Protein AF-A0A0D0R7M7-F1 (afdb_monomer_lite)

Structure (mmCIF, N/CA/C/O backbone):
data_AF-A0A0D0R7M7-F1
#
_entry.id   AF-A0A0D0R7M7-F1
#
loop_
_atom_site.group_PDB
_atom_site.id
_atom_site.type_symbol
_atom_site.label_atom_id
_at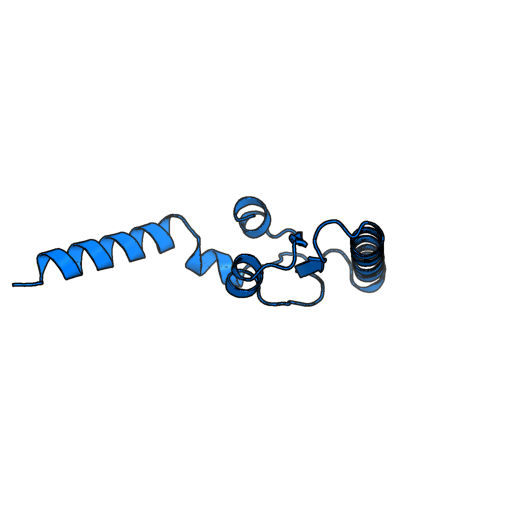om_site.label_alt_id
_atom_site.label_comp_id
_atom_site.label_asym_id
_atom_site.label_entity_id
_atom_site.label_seq_id
_atom_site.pdbx_PDB_ins_code
_atom_site.Cartn_x
_atom_site.Cartn_y
_atom_site.Cartn_z
_atom_site.occupancy
_atom_site.B_iso_or_equiv
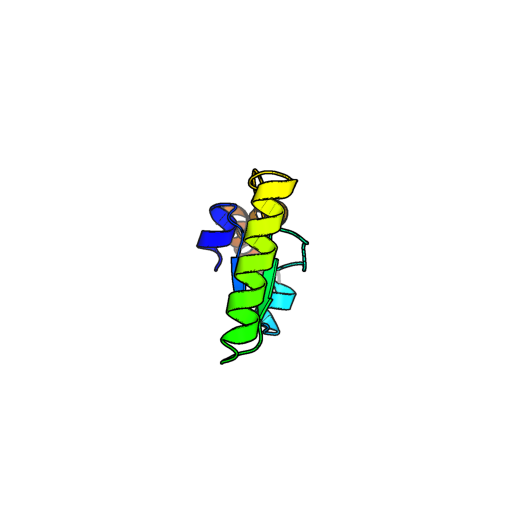_atom_site.auth_seq_id
_atom_site.auth_comp_id
_atom_site.auth_asym_id
_atom_site.auth_atom_id
_atom_site.pdbx_PDB_model_num
ATOM 1 N N . MET A 1 1 ? 0.351 -5.768 3.022 1.00 84.38 1 MET A N 1
ATOM 2 C CA . MET A 1 1 ? 0.049 -4.505 2.308 1.00 84.38 1 MET A CA 1
ATOM 3 C C . MET A 1 1 ? 0.455 -3.311 3.156 1.00 84.38 1 MET A C 1
ATOM 5 O O . MET A 1 1 ? 1.357 -2.592 2.756 1.00 84.38 1 MET A O 1
ATOM 9 N N . PHE A 1 2 ? -0.109 -3.158 4.358 1.00 88.62 2 PHE A N 1
ATOM 10 C CA . PHE A 1 2 ? 0.221 -2.061 5.277 1.00 88.62 2 PHE A CA 1
ATOM 11 C C . PHE A 1 2 ? 1.722 -1.899 5.568 1.00 88.62 2 PHE A C 1
ATOM 13 O O . PHE A 1 2 ? 2.196 -0.775 5.623 1.00 88.62 2 PHE A O 1
ATOM 20 N N . GLN A 1 3 ? 2.504 -2.985 5.650 1.00 88.19 3 GLN A N 1
ATOM 21 C CA . GLN A 1 3 ? 3.962 -2.875 5.823 1.00 88.19 3 GLN A CA 1
ATOM 22 C C . GLN A 1 3 ? 4.668 -2.260 4.603 1.00 88.19 3 GLN A C 1
ATOM 24 O O . GLN A 1 3 ? 5.638 -1.529 4.757 1.00 88.19 3 GLN A O 1
ATOM 29 N N . ILE A 1 4 ? 4.186 -2.547 3.388 1.00 89.25 4 ILE A N 1
ATOM 30 C CA . ILE A 1 4 ? 4.737 -1.991 2.139 1.00 89.25 4 ILE A CA 1
ATOM 31 C C . ILE A 1 4 ? 4.427 -0.491 2.069 1.00 89.25 4 ILE A C 1
ATOM 33 O O . ILE A 1 4 ? 5.314 0.300 1.751 1.00 89.25 4 ILE A O 1
ATOM 37 N N . ILE A 1 5 ? 3.196 -0.121 2.441 1.00 88.56 5 ILE A N 1
ATOM 38 C CA . ILE A 1 5 ? 2.736 1.268 2.564 1.00 88.56 5 ILE A CA 1
ATOM 39 C C . ILE A 1 5 ? 3.586 2.021 3.595 1.00 88.56 5 ILE A C 1
ATOM 41 O O . ILE A 1 5 ? 4.164 3.052 3.269 1.00 88.56 5 ILE A O 1
ATOM 45 N N . ALA A 1 6 ? 3.748 1.467 4.801 1.00 87.62 6 ALA A N 1
ATOM 46 C CA . ALA A 1 6 ? 4.549 2.068 5.869 1.00 87.62 6 ALA A CA 1
ATOM 47 C C . ALA A 1 6 ? 6.030 2.226 5.483 1.00 87.62 6 ALA A C 1
ATOM 49 O O . ALA A 1 6 ? 6.675 3.200 5.863 1.00 87.62 6 ALA A O 1
ATOM 50 N N . ALA A 1 7 ? 6.566 1.299 4.683 1.00 88.31 7 ALA A N 1
ATOM 51 C CA . ALA A 1 7 ? 7.916 1.390 4.130 1.00 88.31 7 ALA A CA 1
ATOM 52 C C . ALA A 1 7 ? 8.048 2.419 2.988 1.00 88.31 7 ALA A C 1
ATOM 54 O O . ALA A 1 7 ? 9.141 2.596 2.451 1.00 88.31 7 ALA A O 1
ATOM 55 N N . GLY A 1 8 ? 6.954 3.070 2.582 1.00 89.12 8 GLY A N 1
ATOM 56 C CA . GLY A 1 8 ? 6.936 4.077 1.526 1.00 89.12 8 GLY A CA 1
ATOM 57 C C . GLY A 1 8 ? 7.276 3.529 0.142 1.00 89.12 8 GLY A C 1
ATOM 58 O O . GLY A 1 8 ? 7.780 4.271 -0.703 1.00 89.12 8 GLY A O 1
ATOM 59 N N . ARG A 1 9 ? 7.054 2.229 -0.091 1.00 89.94 9 ARG A N 1
ATOM 60 C CA . ARG A 1 9 ? 7.445 1.549 -1.331 1.00 89.94 9 ARG A CA 1
ATOM 61 C C . ARG A 1 9 ? 6.294 1.513 -2.338 1.00 89.94 9 ARG A C 1
ATOM 63 O O . ARG A 1 9 ? 5.151 1.347 -1.921 1.00 89.94 9 ARG A O 1
ATOM 70 N N . PRO A 1 10 ? 6.584 1.593 -3.650 1.00 92.00 10 PRO A N 1
ATOM 71 C CA . PRO A 1 10 ? 5.583 1.334 -4.677 1.00 92.00 10 PRO A CA 1
ATOM 72 C C . PRO A 1 10 ? 5.072 -0.108 -4.580 1.00 92.00 10 PRO A C 1
ATOM 74 O O . PRO A 1 10 ? 5.816 -1.017 -4.193 1.00 92.00 10 PRO A O 1
ATOM 77 N N . VAL A 1 11 ? 3.815 -0.327 -4.966 1.00 92.56 11 VAL A N 1
ATOM 78 C CA . VAL A 1 11 ? 3.161 -1.632 -4.876 1.00 92.56 11 VAL A CA 1
ATOM 79 C C . VAL A 1 11 ? 2.409 -2.000 -6.152 1.00 92.56 11 VAL A C 1
ATOM 81 O O . VAL A 1 11 ? 1.624 -1.221 -6.693 1.00 92.56 11 VAL A O 1
ATOM 84 N N . ILE A 1 12 ? 2.648 -3.227 -6.617 1.00 94.31 12 ILE A N 1
ATOM 85 C CA . ILE A 1 12 ? 1.843 -3.899 -7.639 1.00 94.31 12 ILE A CA 1
ATOM 86 C C . ILE A 1 12 ? 1.004 -4.951 -6.918 1.00 94.31 12 ILE A C 1
ATOM 88 O O . ILE A 1 12 ? 1.547 -5.771 -6.175 1.00 94.31 12 ILE A O 1
ATOM 92 N N . THR A 1 13 ? -0.316 -4.915 -7.075 1.00 94.88 13 THR A N 1
ATOM 93 C CA . THR A 1 13 ? -1.215 -5.789 -6.314 1.00 94.88 13 THR A CA 1
ATOM 94 C C . THR A 1 13 ? -2.524 -6.064 -7.045 1.00 94.88 13 THR A C 1
ATOM 96 O O . THR A 1 13 ? -2.813 -5.460 -8.075 1.00 94.88 13 THR A O 1
ATOM 99 N N . LEU A 1 14 ? -3.315 -6.989 -6.501 1.00 95.19 14 LEU A N 1
ATOM 100 C CA . LEU A 1 14 ? -4.620 -7.349 -7.032 1.00 95.19 14 LEU A CA 1
ATOM 101 C C . LEU A 1 14 ? -5.559 -6.139 -7.046 1.00 95.19 14 LEU A C 1
ATOM 103 O O . LEU A 1 14 ? -5.784 -5.496 -6.018 1.00 95.19 14 LEU A O 1
ATOM 107 N N . ASP A 1 15 ? -6.176 -5.913 -8.199 1.00 95.00 15 ASP A N 1
ATOM 108 C CA . ASP A 1 15 ? -7.319 -5.031 -8.334 1.00 95.00 15 ASP A CA 1
ATOM 109 C C . ASP A 1 15 ? -8.533 -5.628 -7.606 1.00 95.00 15 ASP A C 1
ATOM 111 O O . ASP A 1 15 ? -9.181 -6.563 -8.079 1.00 95.00 15 ASP A O 1
ATOM 115 N N . SER A 1 16 ? -8.795 -5.120 -6.405 1.00 94.06 16 SER A N 1
ATOM 116 C CA . SER A 1 16 ? -9.884 -5.569 -5.542 1.00 94.06 16 SER A CA 1
ATOM 117 C C . SER A 1 16 ? -10.559 -4.374 -4.872 1.00 94.06 16 SER A C 1
ATOM 119 O O . SER A 1 16 ? -9.903 -3.347 -4.673 1.00 94.06 16 SER A O 1
ATOM 121 N N . PRO A 1 17 ? -11.840 -4.494 -4.471 1.00 93.06 17 PRO A N 1
ATOM 122 C CA . PRO A 1 17 ? -12.549 -3.413 -3.786 1.00 93.06 17 PRO A CA 1
ATOM 123 C C . PRO A 1 17 ? -11.795 -2.878 -2.561 1.00 93.06 17 PRO A C 1
ATOM 125 O O . PRO A 1 17 ? -11.609 -1.672 -2.446 1.00 93.06 17 PRO A O 1
ATOM 128 N N . ALA A 1 18 ? -11.259 -3.768 -1.719 1.00 91.62 18 ALA A N 1
ATOM 129 C CA . ALA A 1 18 ? -10.508 -3.385 -0.521 1.00 91.62 18 ALA A CA 1
ATOM 130 C C . ALA A 1 18 ? -9.223 -2.603 -0.840 1.00 91.62 18 ALA A C 1
ATOM 132 O O . ALA A 1 18 ? -8.866 -1.662 -0.135 1.00 91.62 18 ALA A O 1
ATOM 133 N N . ILE A 1 19 ? -8.516 -2.961 -1.918 1.00 91.81 19 ILE A N 1
ATOM 134 C CA . ILE A 1 19 ? -7.334 -2.204 -2.337 1.00 91.81 19 ILE A CA 1
ATOM 135 C C . ILE A 1 19 ? -7.713 -0.848 -2.931 1.00 91.81 19 ILE A C 1
ATOM 137 O O . ILE A 1 19 ? -6.988 0.111 -2.700 1.00 91.81 19 ILE A O 1
ATOM 141 N N . ARG A 1 20 ? -8.826 -0.741 -3.665 1.00 90.69 20 ARG A N 1
ATOM 142 C CA . ARG A 1 20 ? -9.299 0.549 -4.197 1.00 90.69 20 ARG A CA 1
ATOM 143 C C . ARG A 1 20 ? -9.761 1.510 -3.104 1.00 90.69 20 ARG A C 1
ATOM 145 O O . ARG A 1 20 ? -9.683 2.715 -3.300 1.00 90.69 20 ARG A O 1
ATOM 152 N N . GLU A 1 21 ? -10.243 0.978 -1.985 1.00 89.69 21 GLU A N 1
ATOM 153 C CA . GLU A 1 21 ? -10.569 1.762 -0.793 1.00 89.69 21 GLU A CA 1
ATOM 154 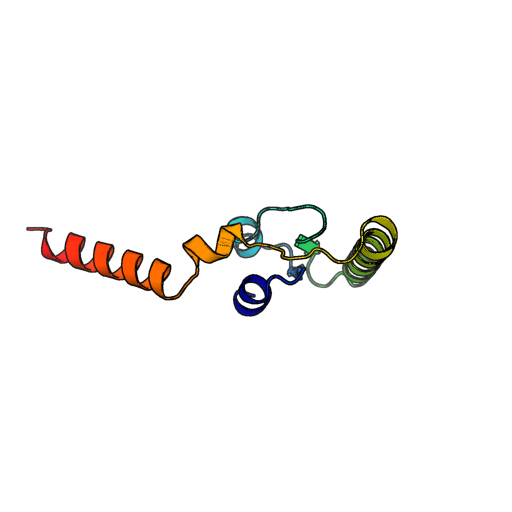C C . GLU A 1 21 ? -9.301 2.259 -0.088 1.00 89.69 21 GLU A C 1
ATOM 156 O O . GLU A 1 21 ? -9.212 3.426 0.281 1.00 89.69 21 GLU A O 1
ATOM 161 N N . LEU A 1 22 ? -8.301 1.385 0.065 1.00 88.44 22 LEU A N 1
ATOM 162 C CA . LEU A 1 22 ? -7.074 1.708 0.791 1.00 88.44 22 LEU A CA 1
ATOM 163 C C . LEU A 1 22 ? -6.093 2.567 -0.016 1.00 88.44 22 LEU A C 1
ATOM 165 O O . LEU A 1 22 ? -5.455 3.460 0.532 1.00 88.44 22 LEU A O 1
ATOM 169 N N . LEU A 1 23 ? -5.899 2.250 -1.294 1.00 87.06 23 LEU A N 1
ATOM 170 C CA . LEU A 1 23 ? -4.916 2.890 -2.157 1.00 87.06 23 LEU A CA 1
ATOM 171 C C . LEU A 1 23 ? -5.624 3.779 -3.173 1.00 87.06 23 LEU A C 1
ATOM 173 O O . LEU A 1 23 ? -6.284 3.294 -4.093 1.00 87.06 23 LEU A O 1
ATOM 177 N N . SER A 1 24 ? -5.361 5.081 -3.095 1.00 73.12 24 SER A N 1
ATOM 178 C CA . SER A 1 24 ? -5.609 5.968 -4.226 1.00 73.12 24 SER A CA 1
ATOM 179 C C . SER A 1 24 ? -4.791 5.480 -5.434 1.00 73.12 24 SER A C 1
ATOM 181 O O . SER A 1 24 ? -3.598 5.175 -5.278 1.00 73.12 24 SER A O 1
ATOM 183 N N . PRO A 1 25 ? -5.374 5.403 -6.646 1.00 65.88 25 PRO A N 1
ATOM 184 C CA . PRO A 1 25 ? -4.630 5.154 -7.876 1.00 65.88 25 PRO A CA 1
ATOM 185 C C . PRO A 1 25 ? -3.662 6.314 -8.167 1.00 65.88 25 PRO A C 1
ATOM 187 O O . PRO A 1 25 ? -3.930 7.204 -8.968 1.00 65.88 25 PRO A O 1
ATOM 190 N N . ALA A 1 26 ? -2.522 6.332 -7.481 1.00 64.50 26 ALA A N 1
ATOM 191 C CA . ALA A 1 26 ? -1.483 7.330 -7.653 1.00 64.50 26 ALA A CA 1
ATOM 192 C C . ALA A 1 26 ? -0.451 6.810 -8.653 1.00 64.50 26 ALA A C 1
ATOM 194 O O . ALA A 1 26 ? 0.222 5.794 -8.434 1.00 64.50 26 ALA A O 1
ATOM 195 N N . SER A 1 27 ? -0.326 7.519 -9.775 1.00 65.19 27 SER A N 1
ATOM 196 C CA . SER A 1 27 ? 0.583 7.124 -10.843 1.00 65.19 27 SER A CA 1
ATOM 197 C C . SER A 1 27 ? 2.024 7.063 -10.312 1.00 65.19 27 SER A C 1
ATOM 199 O O . SER A 1 27 ? 2.528 8.033 -9.759 1.00 65.19 27 SER A O 1
ATOM 201 N N . GLY A 1 28 ? 2.707 5.929 -10.500 1.00 82.62 28 GLY A N 1
ATOM 202 C CA . GLY A 1 28 ? 4.097 5.754 -10.050 1.00 82.62 28 GLY A CA 1
ATOM 203 C C . GLY A 1 28 ? 4.256 5.011 -8.720 1.00 82.62 28 GLY A C 1
ATOM 204 O O . GLY A 1 28 ? 5.328 4.453 -8.496 1.00 82.62 28 GLY A O 1
ATOM 205 N N . CYS A 1 29 ? 3.199 4.929 -7.905 1.00 89.81 29 CYS A N 1
ATOM 206 C CA . CYS A 1 29 ? 3.225 4.274 -6.593 1.00 89.81 29 CYS A CA 1
ATOM 207 C C . CYS A 1 29 ? 2.258 3.089 -6.474 1.00 89.81 29 CYS A C 1
ATOM 209 O O . CYS A 1 29 ? 2.599 2.109 -5.819 1.00 89.81 29 CYS A O 1
ATOM 211 N N . THR A 1 30 ? 1.105 3.126 -7.146 1.00 92.75 30 THR A N 1
ATOM 212 C CA . THR A 1 30 ? 0.120 2.032 -7.125 1.00 92.75 30 THR A CA 1
ATOM 213 C C . THR A 1 30 ? -0.089 1.466 -8.525 1.00 92.75 30 THR A C 1
ATOM 215 O O . THR A 1 30 ? -0.343 2.220 -9.465 1.00 92.75 30 THR A O 1
ATOM 218 N N . TYR A 1 31 ? -0.059 0.139 -8.656 1.00 93.50 31 TYR A N 1
ATOM 219 C CA . TYR A 1 31 ? -0.439 -0.575 -9.877 1.00 93.50 31 TYR A CA 1
ATOM 220 C C . TYR A 1 31 ? -1.410 -1.703 -9.520 1.00 93.50 31 TYR A C 1
ATOM 222 O O . TYR A 1 31 ? -1.058 -2.622 -8.778 1.00 93.50 31 TYR A O 1
ATOM 230 N N . LEU A 1 32 ? -2.636 -1.625 -10.038 1.00 94.44 32 LEU A N 1
ATOM 231 C CA . LEU A 1 32 ? -3.679 -2.622 -9.802 1.00 94.44 32 LEU A CA 1
ATOM 232 C C . LEU A 1 32 ? -3.767 -3.560 -11.005 1.00 94.44 32 LEU A C 1
ATOM 234 O O . LEU A 1 32 ? -3.901 -3.093 -12.136 1.00 94.44 32 LEU A O 1
ATOM 238 N N . VAL A 1 33 ? -3.673 -4.869 -10.770 1.00 95.69 33 VAL A N 1
ATOM 239 C CA . VAL A 1 33 ? -3.697 -5.891 -11.828 1.00 95.69 33 VAL A CA 1
ATOM 240 C C . VAL A 1 33 ? -4.825 -6.904 -11.603 1.00 95.69 33 VAL A C 1
ATOM 242 O O . VAL A 1 33 ? -5.101 -7.252 -10.453 1.00 95.69 33 VAL A O 1
ATOM 245 N N . PRO A 1 34 ? -5.473 -7.425 -12.663 1.00 96.88 34 PRO A N 1
ATOM 246 C CA . PRO A 1 34 ? -6.463 -8.490 -12.521 1.00 96.88 34 PRO A CA 1
ATOM 247 C C . PRO A 1 34 ? -5.868 -9.764 -11.906 1.00 96.88 34 PRO A C 1
ATOM 249 O O . PRO A 1 34 ? -4.708 -10.108 -12.154 1.00 96.88 34 PRO A O 1
ATOM 252 N N . ALA A 1 35 ? -6.684 -10.508 -11.157 1.00 96.12 35 ALA A N 1
ATOM 253 C CA . ALA A 1 35 ? -6.293 -11.811 -10.627 1.00 96.12 35 ALA A CA 1
ATOM 254 C C . ALA A 1 35 ? -5.903 -12.775 -11.758 1.00 96.12 35 ALA A C 1
ATOM 256 O O . ALA A 1 35 ? -6.581 -12.854 -12.781 1.00 96.12 35 ALA A O 1
ATOM 257 N N . GLY A 1 36 ? -4.815 -13.525 -11.565 1.00 96.38 36 GLY A N 1
ATOM 258 C CA . GLY A 1 36 ? -4.404 -14.580 -12.495 1.00 96.38 36 GLY A CA 1
ATOM 259 C C . GLY A 1 36 ? -3.950 -14.095 -13.876 1.00 96.38 36 GLY A C 1
ATOM 260 O O . GLY A 1 36 ? -3.839 -14.915 -14.782 1.00 96.38 36 GLY A O 1
ATOM 261 N N . ASN A 1 37 ? -3.676 -12.796 -14.060 1.00 98.19 37 ASN A N 1
ATOM 262 C CA . ASN A 1 37 ? -3.210 -12.252 -15.335 1.00 98.19 37 ASN A CA 1
ATOM 263 C C . ASN A 1 37 ? -1.690 -11.976 -15.315 1.00 98.19 37 ASN A C 1
ATOM 265 O O . ASN A 1 37 ? -1.264 -10.891 -14.906 1.00 98.19 37 ASN A O 1
ATOM 269 N N . PRO A 1 38 ? -0.847 -12.922 -15.777 1.00 97.75 38 PRO A N 1
ATOM 270 C CA . PRO A 1 38 ? 0.606 -12.760 -15.748 1.00 97.75 38 PRO A CA 1
ATOM 271 C C . PRO A 1 38 ? 1.104 -11.664 -16.696 1.00 97.75 38 PRO A C 1
ATOM 273 O O . PRO A 1 38 ? 2.104 -11.013 -16.402 1.00 97.75 38 PRO A O 1
ATOM 276 N N . ARG A 1 39 ? 0.403 -11.425 -17.813 1.00 98.38 39 ARG A N 1
ATOM 277 C CA . ARG A 1 39 ? 0.765 -10.366 -18.762 1.00 98.38 39 ARG A CA 1
ATOM 278 C C . ARG A 1 39 ? 0.560 -8.988 -18.137 1.00 98.38 39 ARG A C 1
ATOM 280 O O . ARG A 1 39 ? 1.484 -8.190 -18.150 1.00 98.38 39 ARG A O 1
ATOM 287 N N . ALA A 1 40 ? -0.588 -8.760 -17.497 1.00 97.56 40 ALA A N 1
ATOM 288 C CA . ALA A 1 40 ? -0.856 -7.503 -16.796 1.00 97.56 40 ALA A CA 1
ATOM 289 C C . ALA A 1 40 ? 0.157 -7.232 -15.670 1.00 97.56 40 ALA A C 1
ATOM 291 O O . ALA A 1 40 ? 0.573 -6.092 -15.474 1.00 97.56 40 ALA A O 1
ATOM 292 N N . LEU A 1 41 ? 0.589 -8.277 -14.955 1.00 97.75 41 LEU A N 1
ATOM 293 C CA . LEU A 1 41 ? 1.652 -8.159 -13.956 1.00 97.75 41 LEU A CA 1
ATOM 294 C C . LEU A 1 41 ? 2.993 -7.753 -14.590 1.00 97.75 41 LEU A C 1
ATOM 296 O O . LEU A 1 41 ? 3.636 -6.825 -14.101 1.00 97.75 41 LEU A O 1
ATOM 300 N N . ALA A 1 42 ? 3.403 -8.411 -15.678 1.00 98.25 42 ALA A N 1
ATOM 301 C CA . ALA A 1 42 ? 4.636 -8.075 -16.389 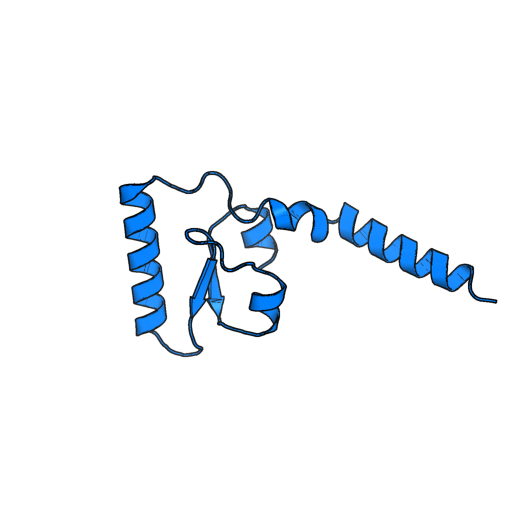1.00 98.25 42 ALA A CA 1
ATOM 302 C C . ALA A 1 42 ? 4.607 -6.640 -16.941 1.00 98.25 42 ALA A C 1
ATOM 304 O O . ALA A 1 42 ? 5.566 -5.888 -16.763 1.00 98.25 42 ALA A O 1
ATOM 305 N N . ASP A 1 43 ? 3.484 -6.230 -17.530 1.00 97.56 43 ASP A N 1
ATOM 306 C CA . ASP A 1 43 ? 3.294 -4.879 -18.055 1.00 97.56 43 ASP A CA 1
ATOM 307 C C . ASP A 1 43 ? 3.420 -3.827 -16.938 1.00 97.56 43 ASP A C 1
ATOM 309 O O . ASP A 1 43 ? 4.118 -2.826 -17.109 1.00 97.56 43 ASP A O 1
ATOM 313 N N . ALA A 1 44 ? 2.831 -4.070 -15.759 1.00 95.81 44 ALA A N 1
ATOM 314 C CA . ALA A 1 44 ? 2.951 -3.175 -14.605 1.00 95.81 44 ALA A CA 1
ATOM 315 C C . ALA A 1 44 ? 4.406 -3.021 -14.122 1.00 95.81 44 ALA A C 1
ATOM 317 O O . ALA A 1 44 ? 4.842 -1.906 -13.819 1.00 95.81 44 ALA A O 1
ATOM 318 N N . VAL A 1 45 ? 5.181 -4.113 -14.103 1.00 95.88 45 VAL A N 1
ATOM 319 C CA . VAL A 1 45 ? 6.617 -4.078 -13.775 1.00 95.88 45 VAL A CA 1
ATOM 320 C C . VAL A 1 45 ? 7.384 -3.232 -14.791 1.00 95.88 45 VAL A C 1
ATOM 322 O O . VAL A 1 45 ? 8.169 -2.370 -14.396 1.00 95.88 45 VAL A O 1
ATOM 325 N N . MET A 1 46 ? 7.132 -3.424 -16.089 1.00 96.88 46 MET A N 1
ATOM 326 C CA . MET A 1 46 ? 7.811 -2.674 -17.152 1.00 96.88 46 MET A CA 1
ATOM 327 C C . MET A 1 46 ? 7.472 -1.182 -17.118 1.00 96.88 46 MET A C 1
ATOM 329 O O . MET A 1 46 ? 8.364 -0.343 -17.258 1.00 96.88 46 MET A O 1
ATOM 333 N N . VAL A 1 47 ? 6.205 -0.833 -16.881 1.00 94.00 47 VAL A N 1
ATOM 334 C CA . VAL A 1 47 ? 5.779 0.562 -16.705 1.00 94.00 47 VAL A CA 1
ATOM 335 C C . VAL A 1 47 ? 6.491 1.193 -15.512 1.00 94.00 47 VAL A C 1
ATOM 337 O O . VAL A 1 47 ? 7.008 2.305 -15.631 1.00 94.00 47 VAL A O 1
ATOM 340 N N . HIS A 1 48 ? 6.556 0.497 -14.375 1.00 93.19 48 HIS A N 1
ATOM 341 C CA . HIS A 1 48 ? 7.244 1.016 -13.198 1.00 93.19 48 HIS A CA 1
ATOM 342 C C . HIS A 1 48 ? 8.744 1.200 -13.442 1.00 93.19 48 HIS A C 1
ATOM 344 O O . HIS A 1 48 ? 9.292 2.253 -13.119 1.00 93.19 48 HIS A O 1
ATOM 350 N N . HIS A 1 49 ? 9.395 0.209 -14.055 1.00 93.75 49 HIS A N 1
ATOM 351 C CA . HIS A 1 49 ? 10.813 0.276 -14.389 1.00 93.75 49 HIS A CA 1
ATOM 352 C C . HIS A 1 49 ? 11.120 1.472 -15.292 1.00 93.75 49 HIS A C 1
ATOM 354 O O . HIS A 1 49 ? 12.031 2.244 -15.004 1.00 93.75 49 HIS A O 1
ATOM 360 N N . ARG A 1 50 ? 10.305 1.691 -16.330 1.00 93.25 50 ARG A N 1
ATOM 361 C CA . ARG A 1 50 ? 10.459 2.845 -17.218 1.00 93.25 50 ARG A CA 1
ATOM 362 C C . ARG A 1 50 ? 10.294 4.174 -16.480 1.00 93.25 50 ARG A C 1
ATOM 364 O O . ARG A 1 50 ? 11.108 5.068 -16.679 1.00 93.25 50 ARG A O 1
ATOM 371 N N . LYS A 1 51 ? 9.327 4.283 -15.563 1.00 90.31 51 LYS A N 1
ATOM 372 C CA . LYS A 1 51 ? 9.186 5.476 -14.713 1.00 90.31 51 LYS A CA 1
ATOM 373 C C . LYS A 1 51 ? 10.413 5.736 -13.842 1.00 90.31 51 LYS A C 1
ATOM 375 O O . LYS A 1 51 ? 10.803 6.888 -13.696 1.00 90.31 51 LYS A O 1
ATOM 380 N N . ILE A 1 52 ? 11.030 4.692 -13.285 1.00 91.75 52 ILE A N 1
ATOM 381 C CA . ILE A 1 52 ? 12.273 4.841 -12.513 1.00 91.75 52 ILE A CA 1
ATOM 382 C C . ILE A 1 52 ? 13.398 5.382 -13.402 1.00 91.75 52 ILE A C 1
ATOM 384 O O . ILE A 1 52 ? 14.153 6.243 -12.962 1.00 91.75 52 ILE A O 1
ATOM 388 N N . LEU A 1 53 ? 13.504 4.913 -14.647 1.00 92.69 53 LEU A N 1
ATOM 389 C CA . LEU A 1 53 ? 14.506 5.421 -15.588 1.00 92.69 53 LEU A CA 1
ATOM 390 C C . LEU A 1 53 ? 14.252 6.885 -15.979 1.00 92.69 53 LEU A C 1
ATOM 392 O O . LEU A 1 53 ? 15.199 7.654 -16.098 1.00 92.69 53 LEU A O 1
ATOM 396 N N . GLU A 1 54 ? 12.989 7.273 -16.168 1.00 91.50 54 GLU A N 1
ATOM 397 C CA . GLU A 1 54 ? 12.600 8.621 -16.606 1.00 91.50 54 GLU A CA 1
ATOM 398 C C . GLU A 1 54 ? 12.634 9.660 -15.470 1.00 91.50 54 GLU A C 1
ATOM 400 O O . GLU A 1 54 ? 12.960 10.821 -15.704 1.00 91.50 54 GLU A O 1
ATOM 405 N N . SER A 1 55 ? 12.255 9.280 -14.248 1.00 87.75 55 SER A N 1
ATOM 406 C CA . SER A 1 55 ? 11.994 10.216 -13.137 1.00 87.75 55 SER A CA 1
ATOM 407 C C . SER A 1 55 ? 12.725 9.871 -11.836 1.00 87.75 55 SER A C 1
ATOM 409 O O . SER A 1 55 ? 12.562 10.570 -10.837 1.00 87.75 55 SER A O 1
ATOM 411 N N . GLY A 1 56 ? 13.528 8.806 -11.829 1.00 85.50 56 GLY A N 1
ATOM 412 C CA . GLY A 1 56 ? 14.157 8.278 -10.624 1.00 85.50 56 GLY A CA 1
ATOM 413 C C . GLY A 1 56 ? 13.193 7.487 -9.736 1.00 85.50 56 GLY A C 1
ATOM 414 O O . GLY A 1 56 ? 11.994 7.358 -9.996 1.00 85.50 56 GLY A O 1
ATOM 415 N N . THR A 1 57 ? 13.732 6.918 -8.659 1.00 79.56 57 THR A N 1
ATOM 416 C CA . THR A 1 57 ? 12.932 6.184 -7.673 1.00 79.56 57 THR A CA 1
ATOM 417 C C . THR A 1 57 ? 12.061 7.160 -6.876 1.00 79.56 57 THR A C 1
ATOM 419 O O . THR A 1 57 ? 12.603 8.122 -6.324 1.00 79.56 57 THR A O 1
ATOM 422 N N . PRO A 1 58 ? 10.739 6.920 -6.747 1.00 76.62 58 PRO A N 1
ATOM 423 C CA . PRO A 1 58 ? 9.891 7.718 -5.870 1.00 76.62 58 PRO A CA 1
ATOM 424 C C . PRO A 1 58 ? 10.474 7.744 -4.457 1.00 76.62 58 PRO A C 1
ATOM 426 O O . PRO A 1 58 ? 10.717 6.690 -3.870 1.00 76.62 58 PRO A O 1
ATOM 429 N N . ALA A 1 59 ? 10.698 8.941 -3.909 1.00 72.94 59 ALA A N 1
ATOM 430 C CA . ALA A 1 59 ? 11.359 9.081 -2.614 1.00 72.94 59 ALA A CA 1
ATOM 431 C C . ALA A 1 59 ? 10.553 8.425 -1.481 1.00 72.94 59 ALA A C 1
ATOM 433 O O . ALA A 1 59 ? 11.137 7.820 -0.585 1.00 72.94 59 ALA A O 1
ATOM 434 N N . ARG A 1 60 ? 9.217 8.547 -1.523 1.00 84.12 60 ARG A N 1
ATOM 435 C CA . ARG A 1 60 ? 8.285 7.999 -0.528 1.00 84.12 60 ARG A CA 1
ATOM 436 C C . ARG A 1 60 ? 6.866 7.924 -1.101 1.00 84.12 60 ARG A C 1
ATOM 438 O O . ARG A 1 60 ? 6.219 8.959 -1.264 1.00 84.12 60 ARG A O 1
ATOM 445 N N . CYS A 1 61 ? 6.387 6.719 -1.381 1.00 89.69 61 CYS A N 1
ATOM 446 C CA . CYS A 1 61 ? 5.000 6.467 -1.770 1.00 89.69 61 CYS A CA 1
ATOM 447 C C . CYS A 1 61 ? 4.065 6.432 -0.552 1.00 89.69 61 CYS A C 1
ATOM 449 O O . CYS A 1 61 ? 4.496 6.081 0.542 1.00 89.69 61 CYS A O 1
ATOM 451 N N . HIS A 1 62 ? 2.783 6.743 -0.762 1.00 88.25 62 HIS A N 1
ATOM 452 C CA . HIS A 1 62 ? 1.698 6.502 0.200 1.00 88.25 62 HIS A CA 1
ATOM 453 C C . HIS A 1 62 ? 1.837 7.195 1.566 1.00 88.25 62 HIS A C 1
ATOM 455 O O . HIS A 1 62 ? 1.297 6.713 2.564 1.00 88.25 62 HIS A O 1
ATOM 461 N N . GLN A 1 63 ? 2.571 8.310 1.647 1.00 86.88 63 GLN A N 1
ATOM 462 C CA . GLN A 1 63 ? 2.785 9.011 2.919 1.00 86.88 63 GLN A CA 1
ATOM 463 C C . GLN A 1 63 ? 1.472 9.478 3.547 1.00 86.88 63 GLN A C 1
ATOM 465 O O . GLN A 1 63 ? 1.339 9.461 4.768 1.00 86.88 63 GLN A O 1
ATOM 470 N N . GLU A 1 64 ? 0.506 9.850 2.712 1.00 85.88 64 GLU A N 1
ATOM 471 C CA . GLU A 1 64 ? -0.832 10.265 3.111 1.00 85.88 64 GLU A CA 1
ATOM 472 C C . GLU A 1 64 ? -1.592 9.176 3.875 1.00 85.88 64 GLU A C 1
ATOM 474 O O . GLU A 1 64 ? -2.429 9.492 4.709 1.00 85.88 64 GLU A O 1
ATOM 479 N N . LEU A 1 65 ? -1.281 7.895 3.653 1.00 87.25 65 LEU A N 1
ATOM 480 C CA . LEU A 1 65 ? -1.950 6.806 4.361 1.00 87.25 65 LEU A CA 1
ATOM 481 C C . LEU A 1 65 ? -1.416 6.629 5.780 1.00 87.25 65 LEU A C 1
ATOM 483 O O . LEU A 1 65 ? -2.162 6.187 6.652 1.00 87.25 65 LEU A O 1
ATOM 487 N N . ASN A 1 66 ? -0.162 7.011 6.049 1.00 82.12 66 ASN A N 1
ATOM 488 C CA . ASN A 1 66 ? 0.456 6.812 7.361 1.00 82.12 66 ASN A CA 1
ATOM 489 C C . ASN A 1 66 ? -0.305 7.527 8.487 1.00 82.12 66 ASN A C 1
ATOM 491 O O . ASN A 1 66 ? -0.354 6.999 9.595 1.00 82.12 66 ASN A O 1
ATOM 495 N N . SER A 1 67 ? -0.942 8.673 8.222 1.00 84.38 67 SER A N 1
ATOM 496 C CA . SER A 1 67 ? -1.768 9.377 9.217 1.00 84.38 67 SER A CA 1
ATOM 497 C C . SER A 1 67 ? -3.077 8.662 9.561 1.00 84.38 67 SER A C 1
ATOM 499 O O . SER A 1 67 ? -3.711 9.021 10.546 1.00 84.38 67 SER A O 1
ATOM 501 N N . HIS A 1 68 ? -3.483 7.659 8.779 1.00 86.44 68 HIS A N 1
ATOM 502 C CA . HIS A 1 68 ? -4.728 6.913 8.979 1.00 86.44 68 HIS A CA 1
ATOM 503 C C . HIS A 1 68 ? -4.507 5.491 9.501 1.00 86.44 68 HIS A C 1
ATOM 505 O O . HIS A 1 68 ? -5.377 4.957 10.184 1.00 86.44 68 HIS A O 1
ATOM 511 N N . ILE A 1 69 ? -3.357 4.881 9.188 1.00 88.31 69 ILE A N 1
ATOM 512 C CA . ILE A 1 69 ? -3.071 3.468 9.492 1.00 88.31 69 ILE A CA 1
ATOM 513 C C . ILE A 1 69 ? -1.974 3.265 10.548 1.00 88.31 69 ILE A C 1
ATOM 515 O O . ILE A 1 69 ? -1.595 2.123 10.812 1.00 88.31 69 ILE A O 1
ATOM 519 N N . SER A 1 70 ? -1.413 4.338 11.116 1.00 89.94 70 SER A N 1
ATOM 520 C CA . SER A 1 70 ? -0.417 4.222 12.188 1.00 89.94 70 SER A CA 1
ATOM 521 C C . SER A 1 70 ? -1.028 3.637 13.462 1.00 89.94 70 SER A C 1
ATOM 523 O O . SER A 1 70 ? -2.234 3.730 13.691 1.00 89.94 70 SER A O 1
ATOM 525 N N . SER A 1 71 ? -0.186 3.063 14.328 1.00 91.88 71 SER A N 1
ATOM 526 C CA . SER A 1 71 ? -0.615 2.582 15.649 1.00 91.88 71 SER A CA 1
ATOM 527 C C . SER A 1 71 ? -1.344 3.663 16.441 1.00 91.88 71 SER A C 1
ATOM 529 O O . SER A 1 71 ? -2.367 3.381 17.055 1.00 91.88 71 SER A O 1
ATOM 531 N N . ASP A 1 72 ? -0.844 4.896 16.377 1.00 93.88 72 ASP A N 1
ATOM 532 C CA . ASP A 1 72 ? -1.395 6.030 17.113 1.00 93.88 72 ASP A CA 1
ATOM 533 C C . ASP A 1 72 ? -2.761 6.433 16.549 1.00 93.88 72 ASP A C 1
ATOM 535 O O . ASP A 1 72 ? -3.712 6.611 17.307 1.00 93.88 72 ASP A O 1
ATOM 539 N N . ALA A 1 73 ? -2.894 6.499 15.218 1.00 92.50 73 ALA A N 1
ATOM 540 C CA . ALA A 1 73 ? -4.156 6.826 14.558 1.00 92.50 73 ALA A CA 1
ATOM 541 C C . ALA A 1 73 ? -5.232 5.766 14.829 1.00 92.50 73 ALA A C 1
ATOM 543 O O . ALA A 1 73 ? -6.373 6.104 15.143 1.00 92.50 73 ALA A O 1
ATOM 544 N N . ILE A 1 74 ? -4.871 4.485 14.737 1.00 94.31 74 ILE A N 1
ATOM 545 C CA . ILE A 1 74 ? -5.781 3.370 15.017 1.00 94.31 74 ILE A CA 1
ATOM 546 C C . ILE A 1 74 ? -6.146 3.327 16.507 1.00 94.31 74 ILE A C 1
ATOM 548 O O . ILE A 1 74 ? -7.311 3.140 16.854 1.00 94.31 74 ILE A O 1
ATOM 552 N N . GLY A 1 75 ? -5.175 3.549 17.396 1.00 97.00 75 GLY A N 1
ATOM 553 C CA . GLY A 1 75 ? -5.404 3.626 18.838 1.00 97.00 75 GLY A CA 1
ATOM 554 C C . GLY A 1 75 ? -6.378 4.743 19.207 1.00 97.00 75 GLY A C 1
ATOM 555 O O . GLY A 1 75 ? -7.332 4.506 19.948 1.00 97.00 75 GLY A O 1
ATOM 556 N N . GLN A 1 76 ? -6.194 5.932 18.629 1.00 96.94 76 GLN A N 1
ATOM 557 C CA . GLN A 1 76 ? -7.086 7.071 18.825 1.00 96.94 76 GLN A CA 1
ATOM 558 C C . GLN A 1 76 ? -8.518 6.766 18.354 1.00 96.94 76 GLN A C 1
ATOM 560 O O . GLN A 1 76 ? -9.469 6.995 19.099 1.00 96.94 76 GLN A O 1
ATOM 565 N N . GLN A 1 77 ? -8.678 6.164 17.170 1.00 95.44 77 GLN A N 1
ATOM 566 C CA . GLN A 1 77 ? -9.990 5.759 16.648 1.00 95.44 77 GLN A CA 1
ATOM 567 C C . GLN A 1 77 ? -10.705 4.768 17.583 1.00 95.44 77 GLN A C 1
ATOM 569 O O . GLN A 1 77 ? -11.903 4.910 17.845 1.00 95.44 77 GLN A O 1
ATOM 574 N N . PHE A 1 78 ? -9.987 3.783 18.133 1.00 97.75 78 PHE A N 1
ATOM 575 C CA . PHE A 1 78 ? -10.571 2.844 19.095 1.00 97.75 78 PHE A CA 1
ATOM 576 C C . PHE A 1 78 ? -10.964 3.513 20.413 1.00 97.75 78 PHE A C 1
ATOM 578 O O . PHE A 1 78 ? -12.049 3.236 20.929 1.00 97.75 78 PHE A O 1
ATOM 585 N N . LEU A 1 79 ? -10.126 4.404 20.949 1.00 97.94 79 LEU A N 1
ATOM 586 C CA . LEU A 1 79 ? -10.444 5.150 22.168 1.00 97.94 79 LEU A CA 1
ATOM 587 C C . LEU A 1 79 ? -11.716 5.985 21.995 1.00 97.94 79 LEU A C 1
ATOM 589 O O . LEU A 1 79 ? -12.593 5.935 22.854 1.00 97.94 79 LEU A O 1
ATOM 593 N N . GLU A 1 80 ? -11.872 6.668 20.862 1.00 97.50 80 GLU A N 1
ATOM 594 C CA . GLU A 1 80 ? -13.081 7.435 20.540 1.00 97.50 80 GLU A CA 1
ATOM 595 C C . GLU A 1 80 ? -14.333 6.554 20.443 1.00 97.50 80 GLU A C 1
ATOM 597 O O . GLU A 1 80 ? -15.427 6.960 20.838 1.00 97.50 80 GLU A O 1
ATOM 602 N N . MET A 1 81 ? -14.211 5.331 19.921 1.00 97.25 81 MET A N 1
ATOM 603 C CA . MET A 1 81 ? -15.322 4.373 19.897 1.00 97.25 81 MET A CA 1
ATOM 604 C C . MET A 1 81 ? -15.712 3.917 21.305 1.00 97.25 81 MET A C 1
ATOM 606 O O . MET A 1 81 ? -16.901 3.878 21.622 1.00 97.25 81 MET A O 1
ATOM 610 N N . ILE A 1 82 ? -14.731 3.601 22.154 1.00 97.94 82 ILE A N 1
ATOM 611 C CA . ILE A 1 82 ? -14.9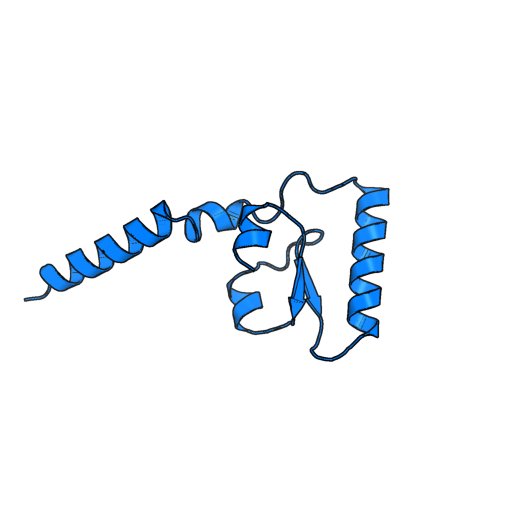68 3.180 23.541 1.00 97.94 82 ILE A CA 1
A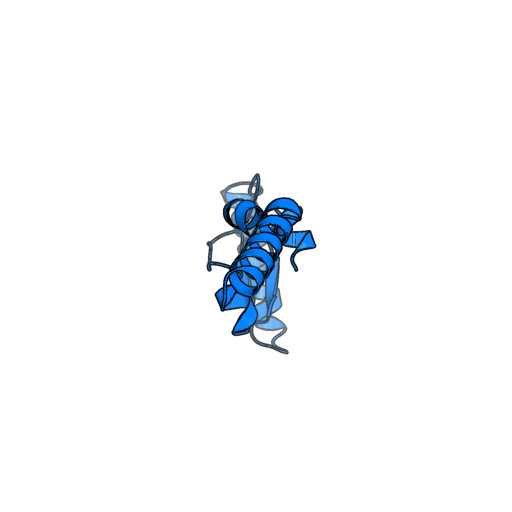TOM 612 C C . ILE A 1 82 ? -15.605 4.322 24.338 1.00 97.94 82 ILE A C 1
ATOM 614 O O . ILE A 1 82 ? -16.598 4.110 25.027 1.00 97.94 82 ILE A O 1
ATOM 618 N N . GLN A 1 83 ? -15.086 5.542 24.208 1.00 97.81 83 GLN A N 1
ATOM 619 C CA . GLN A 1 83 ? -15.629 6.721 24.884 1.00 97.81 83 GLN A CA 1
ATOM 620 C C . GLN A 1 83 ? -17.068 7.020 24.455 1.00 97.81 83 GLN A C 1
ATOM 622 O O . GLN A 1 83 ? -17.906 7.275 25.314 1.00 97.81 83 GLN A O 1
ATOM 627 N N . ARG A 1 84 ? -17.380 6.928 23.152 1.00 97.06 84 ARG A N 1
ATOM 628 C CA . ARG A 1 84 ? -18.760 7.073 22.660 1.00 97.06 84 ARG A CA 1
ATOM 629 C C . ARG A 1 84 ? -19.692 6.034 23.271 1.00 97.06 84 ARG A C 1
ATOM 631 O O . ARG A 1 84 ? -20.745 6.405 23.767 1.00 97.06 84 ARG A O 1
ATOM 638 N N . ARG A 1 85 ? -19.277 4.765 23.306 1.00 95.94 85 ARG A N 1
ATOM 639 C CA . ARG A 1 85 ? -20.044 3.677 23.934 1.00 95.94 85 ARG A CA 1
ATOM 640 C C . ARG A 1 85 ? -20.292 3.900 25.424 1.00 95.94 85 ARG A C 1
ATOM 642 O O . ARG A 1 85 ? -21.370 3.587 25.901 1.00 95.94 85 ARG A O 1
ATOM 649 N N . LEU A 1 86 ? -19.312 4.427 26.157 1.00 96.19 86 LEU A N 1
ATOM 650 C CA . LEU A 1 86 ? -19.455 4.726 27.588 1.00 96.19 86 LEU A CA 1
ATOM 651 C C . LEU A 1 86 ? -20.341 5.950 27.866 1.00 96.19 86 LEU A C 1
ATOM 653 O O . LEU A 1 86 ? -20.798 6.119 28.992 1.00 96.19 86 LEU A O 1
ATOM 657 N N . ALA A 1 87 ? -20.552 6.808 26.865 1.00 92.94 87 ALA A N 1
ATOM 658 C CA . ALA A 1 87 ? -21.409 7.987 26.946 1.00 92.94 87 ALA A CA 1
ATOM 659 C C . ALA A 1 87 ? -22.843 7.741 26.426 1.00 92.94 87 ALA A C 1
ATOM 661 O O . ALA A 1 87 ? -23.684 8.632 26.549 1.00 92.94 87 ALA A O 1
ATOM 662 N N . GLU A 1 88 ? -23.125 6.571 25.836 1.00 87.56 88 GLU A N 1
ATOM 663 C CA . GLU A 1 88 ? -24.482 6.137 25.476 1.00 87.56 88 GLU A CA 1
ATOM 664 C C . GLU A 1 88 ? -25.251 5.765 26.769 1.00 87.56 88 GLU A C 1
ATOM 666 O O . GLU A 1 88 ? -24.722 4.987 27.566 1.00 87.56 88 GLU A O 1
ATOM 671 N N . PRO A 1 89 ? -26.444 6.345 27.024 1.00 69.81 89 PRO A N 1
ATOM 672 C CA . PRO A 1 89 ? -27.235 6.095 28.236 1.00 69.81 89 PRO A CA 1
ATOM 673 C C . PRO A 1 89 ? -27.859 4.695 28.303 1.00 69.81 89 PRO A C 1
ATOM 675 O O . PRO A 1 89 ? -28.138 4.102 27.235 1.00 69.81 89 PRO A O 1
#

Sequence (89 aa):
MFQIIAAGRPVITLDSPAIRELLSPASGCTYLVPAGNPRALADAVMVHHRKILESGTPARCHQELNSHISSDAIGQQFLEMIQRRLAEP

pLDDT: mean 90.44, std 7.53, range [64.5, 98.38]

Radius of gyration: 17.16 Å; chains: 1; bounding box: 42×25×47 Å

Secondary structure (DSSP, 8-state):
-HHHHHTT--EEEE--HHHHHHS---TTTEEEE-TT-HHHHHHHHHHHHHHHHHH---S-S-HHHHHHHSHHHHHHHHHHHHHHHHH--

Foldseek 3Di:
DVVCLVVQAADEEAPDPVCVVQDDPDPLRYHHDHPPDVPSVVVVVVSNVVCCVVPNRDPGHNPVNCCCPPPVNVVVVVVVVVVVVVPDD